Protein AF-A0A554WIL8-F1 (afdb_monomer)

Sequence (108 aa):
MQRMPDVLEGRLDKIAYPHIRQRLEQLRDQPQAMLDYVNGLFLDTRDGQRRGFDFTTASTLMTIKHDLMLQLGELERLRHEFTPWDHDFRVAGPAQPYHPPAKLPKNW

Solvent-accessible surface area (backbone atoms only — not comparable to full-atom values): 6940 Å² total; per-residue (Å²): 131,89,76,74,83,67,74,58,70,95,45,50,88,55,39,88,48,68,70,58,43,54,52,50,62,75,26,66,93,35,62,68,63,37,44,54,52,56,53,48,59,59,56,69,39,63,78,81,77,50,86,57,72,55,71,61,34,45,51,51,53,50,52,38,44,52,50,44,51,51,53,51,50,52,51,52,48,52,54,54,73,68,49,71,85,75,72,73,81,67,80,80,67,83,80,75,77,88,75,80,80,80,82,76,83,89,81,131

Foldseek 3Di:
DPDQDQLCPPLLVLAPDPVLSVVLVVCRVPLPVNLVVLVVLVVVCPPPPDDHDDPSNNVSSVSSNVVSVVSVVVVVVVVVVPPPPPPDPPVPDDDDPDDDDDDDDPDD

Organism: NCBI:txid247482

Secondary structure (DSSP, 8-state):
--PPP-TTTTTGGG-S-HHHHHHHHHTTT-HHHHHHHHHHHHHHT-SSSSPPPPHHHHHHHHHHHHHHHHHHHHHHHHHHHTS---------SS----PPPPPPPS--

Nearest PDB structures (foldseek):
  5l0g-assembly1_A-2  TM=3.930E-01  e=3.405E+00  Homo sapiens
  5l0g-assembly2_D-2  TM=3.943E-01  e=6.358E+00  Homo sapiens
  4huq-assembly1_T  TM=3.011E-01  e=9.461E+00  Levilactobacillus brevis ATCC 367

Mean predicted aligned error: 13.86 Å

pLDDT: mean 78.04, std 17.37, range [43.81, 96.25]

Radius of gyration: 27.35 Å; Cα contacts (8 Å, |Δi|>4): 42; chains: 1; bounding box: 44×27×85 Å

Structure (mmCIF, N/CA/C/O backbone):
data_AF-A0A554WIL8-F1
#
_entry.id   AF-A0A554WIL8-F1
#
loop_
_atom_site.group_PDB
_atom_site.id
_atom_site.type_symbol
_atom_site.label_atom_id
_atom_site.label_alt_id
_atom_site.label_comp_id
_atom_site.label_asym_id
_atom_site.label_entity_id
_atom_site.label_seq_id
_atom_site.pdbx_PDB_ins_code
_atom_site.Cartn_x
_atom_site.Cartn_y
_atom_site.Cartn_z
_atom_site.occupancy
_atom_site.B_iso_or_equiv
_atom_site.auth_seq_id
_atom_site.auth_comp_id
_atom_site.auth_asym_id
_atom_site.auth_atom_id
_atom_site.pdbx_PDB_model_num
ATOM 1 N N . MET A 1 1 ? -24.154 -1.620 8.853 1.00 43.81 1 MET A N 1
ATOM 2 C CA . MET A 1 1 ? -22.694 -1.828 8.954 1.00 43.81 1 MET A CA 1
ATOM 3 C C . MET A 1 1 ? -22.042 -0.910 7.934 1.00 43.81 1 MET A C 1
ATOM 5 O O . MET A 1 1 ? -22.289 -1.097 6.750 1.00 43.81 1 MET A O 1
ATOM 9 N N . GLN A 1 2 ? -21.331 0.135 8.366 1.00 52.62 2 GLN A N 1
ATOM 10 C CA . GLN A 1 2 ? -20.549 0.964 7.444 1.00 52.62 2 GLN A CA 1
ATOM 11 C C . GLN A 1 2 ? -19.425 0.084 6.887 1.00 52.62 2 GLN A C 1
ATOM 13 O O . GLN A 1 2 ? -18.597 -0.413 7.646 1.00 52.62 2 GLN A O 1
ATOM 18 N N . ARG A 1 3 ? -19.459 -0.200 5.583 1.00 61.78 3 ARG A N 1
ATOM 19 C CA . ARG A 1 3 ? -18.387 -0.930 4.903 1.00 61.78 3 ARG A CA 1
ATOM 20 C C . ARG A 1 3 ? -17.169 -0.013 4.913 1.00 61.78 3 ARG A C 1
ATOM 22 O O . ARG A 1 3 ? -17.274 1.109 4.421 1.00 61.78 3 ARG A O 1
ATOM 29 N N . MET A 1 4 ? -16.066 -0.447 5.521 1.00 67.75 4 MET A N 1
ATOM 30 C CA . MET A 1 4 ? -14.824 0.325 5.462 1.00 67.75 4 MET A CA 1
ATOM 31 C C . MET A 1 4 ? -14.434 0.527 3.990 1.00 67.75 4 MET A C 1
ATOM 33 O O . MET A 1 4 ? -14.672 -0.382 3.185 1.00 67.75 4 MET A O 1
ATOM 37 N N . PRO A 1 5 ? -13.899 1.703 3.623 1.00 77.62 5 PRO A N 1
ATOM 38 C CA . PRO A 1 5 ? -13.460 1.956 2.259 1.00 77.62 5 PRO A CA 1
ATOM 39 C C . PRO A 1 5 ? -12.395 0.930 1.864 1.00 77.62 5 PRO A C 1
ATOM 41 O O . PRO A 1 5 ? -11.476 0.645 2.630 1.00 77.62 5 PRO A O 1
ATOM 44 N N . ASP A 1 6 ? -12.538 0.349 0.676 1.00 85.94 6 ASP A N 1
ATOM 45 C CA . ASP A 1 6 ? -11.583 -0.631 0.177 1.00 85.94 6 ASP A CA 1
ATOM 46 C C . ASP A 1 6 ? -10.351 0.084 -0.384 1.00 85.94 6 ASP A C 1
ATOM 48 O O . ASP A 1 6 ? -10.358 0.630 -1.487 1.00 85.94 6 ASP A O 1
ATOM 52 N N . VAL A 1 7 ? -9.265 0.070 0.387 1.00 89.50 7 VAL A N 1
ATOM 53 C CA . VAL A 1 7 ? -7.996 0.722 0.028 1.00 89.50 7 VAL A CA 1
ATOM 54 C C . VAL A 1 7 ? -7.330 0.128 -1.219 1.00 89.50 7 VAL A C 1
ATOM 56 O O . VAL A 1 7 ? -6.400 0.741 -1.751 1.00 89.50 7 VAL A O 1
ATOM 59 N N . LEU A 1 8 ? -7.776 -1.046 -1.685 1.00 91.12 8 LEU A N 1
ATOM 60 C CA . LEU A 1 8 ? -7.240 -1.748 -2.855 1.00 91.12 8 LEU A CA 1
ATOM 61 C C . LEU A 1 8 ? -8.054 -1.508 -4.137 1.00 91.12 8 LEU A C 1
ATOM 63 O O . LEU A 1 8 ? -7.585 -1.852 -5.229 1.00 91.12 8 LEU A O 1
ATOM 67 N N . GLU A 1 9 ? -9.243 -0.909 -4.031 1.00 88.88 9 GLU A N 1
ATOM 68 C CA . GLU A 1 9 ? -10.192 -0.770 -5.137 1.00 88.88 9 GLU A CA 1
ATOM 69 C C . GLU A 1 9 ? -9.568 -0.037 -6.340 1.00 88.88 9 GLU A C 1
ATOM 71 O O . GLU A 1 9 ? -9.081 1.090 -6.240 1.00 88.88 9 GLU A O 1
ATOM 76 N N . GLY A 1 10 ? -9.533 -0.711 -7.498 1.00 89.31 10 GLY A N 1
ATOM 77 C CA . GLY A 1 10 ? -8.998 -0.167 -8.755 1.00 89.31 10 GLY A CA 1
ATOM 78 C C . GLY A 1 10 ? -7.481 0.083 -8.780 1.00 89.31 10 GLY A C 1
ATOM 79 O O . GLY A 1 10 ? -6.980 0.764 -9.682 1.00 89.31 10 GLY A O 1
ATOM 80 N N . ARG A 1 11 ? -6.730 -0.422 -7.791 1.00 92.12 11 ARG A N 1
ATOM 81 C CA . ARG A 1 11 ? -5.285 -0.161 -7.646 1.00 92.12 11 ARG A CA 1
ATOM 82 C C . ARG A 1 11 ? -4.417 -1.382 -7.898 1.00 92.12 11 ARG A 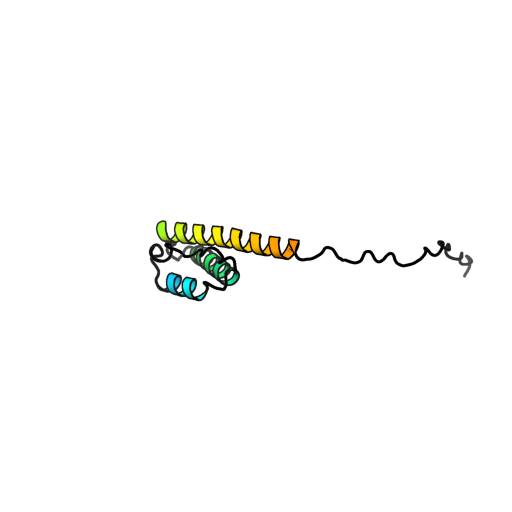C 1
ATOM 84 O O . ARG A 1 11 ? -3.289 -1.216 -8.353 1.00 92.12 11 ARG A O 1
ATOM 91 N N . LEU A 1 12 ? -4.927 -2.588 -7.643 1.00 92.75 12 LEU A N 1
ATOM 92 C CA . LEU A 1 12 ? -4.135 -3.815 -7.766 1.00 92.75 12 LEU A CA 1
ATOM 93 C C . LEU A 1 12 ? -3.532 -3.984 -9.163 1.00 92.75 12 LEU A C 1
ATOM 95 O O . LEU A 1 12 ? -2.357 -4.314 -9.264 1.00 92.75 12 LEU A O 1
ATOM 99 N N . ASP A 1 13 ? -4.267 -3.673 -10.229 1.00 92.88 13 ASP A N 1
ATOM 100 C CA . ASP A 1 13 ? -3.779 -3.814 -11.610 1.00 92.88 13 ASP A CA 1
ATOM 101 C C . ASP A 1 13 ? -2.603 -2.891 -11.960 1.00 92.88 13 ASP A C 1
ATOM 103 O O . ASP A 1 13 ? -1.875 -3.149 -12.917 1.00 92.88 13 ASP A O 1
ATOM 107 N N . LYS A 1 14 ? -2.377 -1.837 -11.167 1.00 92.38 14 LYS A N 1
ATOM 108 C CA . LYS A 1 14 ? -1.255 -0.902 -11.339 1.00 92.38 14 LYS A CA 1
ATOM 109 C C . LYS A 1 14 ? 0.049 -1.424 -10.731 1.00 92.38 14 LYS A C 1
ATOM 111 O O . LYS A 1 14 ? 1.105 -0.844 -10.965 1.00 92.38 14 LYS A O 1
ATOM 116 N N . ILE A 1 15 ? -0.014 -2.503 -9.949 1.00 93.06 15 ILE A N 1
ATOM 117 C CA . ILE A 1 15 ? 1.145 -3.141 -9.324 1.00 93.06 15 ILE A CA 1
ATOM 118 C C . ILE A 1 15 ? 1.666 -4.223 -10.269 1.00 93.06 15 ILE A C 1
ATOM 120 O O . ILE A 1 15 ? 1.029 -5.260 -10.465 1.00 93.06 15 ILE A O 1
ATOM 124 N N . ALA A 1 16 ? 2.864 -4.020 -10.818 1.00 90.50 16 ALA A N 1
ATOM 125 C CA . ALA A 1 16 ? 3.442 -4.928 -11.813 1.00 90.50 16 ALA A CA 1
ATOM 126 C C . ALA A 1 16 ? 3.718 -6.351 -11.274 1.00 90.50 16 ALA A C 1
ATOM 128 O O . ALA A 1 16 ? 3.807 -7.310 -12.038 1.00 90.50 16 ALA A O 1
ATOM 129 N N . TYR A 1 17 ? 3.838 -6.506 -9.955 1.00 91.50 17 TYR A N 1
ATOM 130 C CA . TYR A 1 17 ? 4.304 -7.720 -9.287 1.00 91.50 17 TYR A CA 1
ATOM 131 C C . TYR A 1 17 ? 3.123 -8.607 -8.843 1.00 91.50 17 TYR A C 1
ATOM 133 O O . TYR A 1 17 ? 2.416 -8.256 -7.894 1.00 91.50 17 TYR A O 1
ATOM 141 N N . PRO A 1 18 ? 2.892 -9.784 -9.467 1.00 93.38 18 PRO A N 1
ATOM 142 C CA . PRO A 1 18 ? 1.744 -10.643 -9.151 1.00 93.38 18 PRO A CA 1
ATOM 143 C C . PRO A 1 18 ? 1.699 -11.117 -7.694 1.00 93.38 18 PRO A C 1
ATOM 145 O O . PRO A 1 18 ? 0.633 -11.131 -7.087 1.00 93.38 18 PRO A O 1
ATOM 148 N N . HIS A 1 19 ? 2.855 -11.448 -7.116 1.00 93.12 19 HIS A N 1
ATOM 149 C CA . HIS A 1 19 ? 2.945 -11.910 -5.730 1.00 93.12 19 HIS A CA 1
ATOM 150 C C . HIS A 1 19 ? 2.565 -10.813 -4.723 1.00 93.12 19 HIS A C 1
ATOM 152 O O . HIS A 1 19 ? 1.929 -11.111 -3.716 1.00 93.12 19 HIS A O 1
ATOM 158 N N . ILE A 1 20 ? 2.889 -9.545 -5.017 1.00 94.44 20 ILE A N 1
ATOM 159 C CA . ILE A 1 20 ? 2.479 -8.400 -4.192 1.00 94.44 20 ILE A CA 1
ATOM 160 C C . ILE A 1 20 ? 0.961 -8.237 -4.260 1.00 94.44 20 ILE A C 1
ATOM 162 O O . ILE A 1 20 ? 0.317 -8.139 -3.221 1.00 94.44 20 ILE A O 1
ATOM 166 N N . ARG A 1 21 ? 0.374 -8.284 -5.466 1.00 95.62 21 ARG A N 1
ATOM 167 C CA . ARG A 1 21 ? -1.087 -8.208 -5.654 1.00 95.62 21 ARG A CA 1
ATOM 168 C C . ARG A 1 21 ? -1.818 -9.295 -4.868 1.00 95.62 21 ARG A C 1
ATOM 170 O O . ARG A 1 21 ? -2.715 -8.989 -4.092 1.00 95.62 21 ARG A O 1
ATOM 177 N N . GLN A 1 22 ? -1.387 -10.548 -5.021 1.00 95.62 22 GLN A N 1
ATOM 178 C CA . GLN A 1 22 ? -1.969 -11.686 -4.309 1.00 95.62 22 GLN A CA 1
ATOM 179 C C . GLN A 1 22 ? -1.858 -11.522 -2.791 1.00 95.62 22 GLN A C 1
ATOM 181 O O . GLN A 1 22 ? -2.802 -11.829 -2.066 1.00 95.62 22 GLN A O 1
ATOM 186 N N . ARG A 1 23 ? -0.713 -11.040 -2.295 1.00 96.12 23 ARG A N 1
ATOM 187 C CA . ARG A 1 23 ? -0.517 -10.853 -0.859 1.00 96.12 23 ARG A CA 1
ATOM 188 C C . ARG A 1 23 ? -1.376 -9.722 -0.298 1.00 96.12 23 ARG A C 1
ATOM 190 O O . ARG A 1 23 ? -1.921 -9.888 0.786 1.00 96.12 23 ARG A O 1
ATOM 197 N N . LEU A 1 24 ? -1.525 -8.613 -1.020 1.00 95.62 24 LEU A N 1
ATOM 198 C CA . LEU A 1 24 ? -2.420 -7.521 -0.624 1.00 95.62 24 LEU A CA 1
ATOM 199 C C . LEU A 1 24 ? -3.877 -7.992 -0.561 1.00 95.62 24 LEU A C 1
ATOM 201 O O . LEU A 1 24 ? -4.551 -7.722 0.427 1.00 95.62 24 LEU A O 1
ATOM 205 N N . GLU A 1 25 ? -4.325 -8.774 -1.545 1.00 95.00 25 GLU A N 1
ATOM 206 C CA . GLU A 1 25 ? -5.674 -9.352 -1.561 1.00 95.00 25 GLU A CA 1
ATOM 207 C C . GLU A 1 25 ? -5.921 -10.278 -0.354 1.00 95.00 25 GLU A C 1
ATOM 209 O O . GLU A 1 25 ? -6.960 -10.200 0.293 1.00 95.00 25 GLU A O 1
ATOM 214 N N . GLN A 1 26 ? -4.939 -11.109 0.022 1.00 95.75 26 GLN A N 1
ATOM 215 C CA . GLN A 1 26 ? -5.023 -11.962 1.220 1.00 95.75 26 GLN A CA 1
ATOM 216 C C . GLN A 1 26 ? -5.123 -11.171 2.532 1.00 95.75 26 GLN A C 1
ATOM 218 O O . GLN 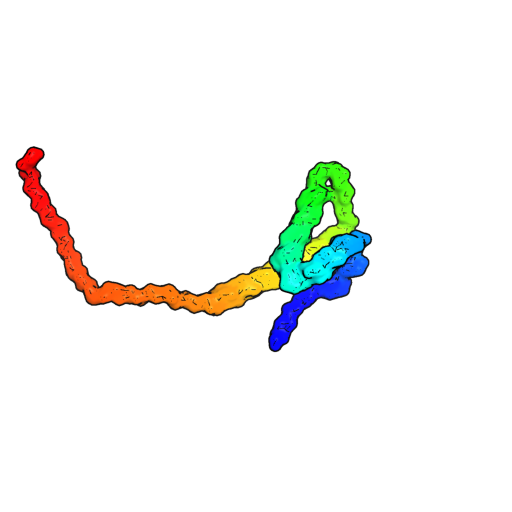A 1 26 ? -5.627 -11.689 3.527 1.00 95.75 26 GLN A O 1
ATOM 223 N N . LEU A 1 27 ? -4.596 -9.946 2.557 1.00 95.62 27 LEU A N 1
ATOM 224 C CA . LEU A 1 27 ? -4.562 -9.082 3.736 1.00 95.62 27 LEU A CA 1
ATOM 225 C C . LEU A 1 27 ? -5.720 -8.075 3.763 1.00 95.62 27 LEU A C 1
ATOM 227 O O . LEU A 1 27 ? -5.734 -7.217 4.642 1.00 95.62 27 LEU A O 1
ATOM 231 N N . ARG A 1 28 ? -6.687 -8.171 2.837 1.00 92.12 28 ARG A N 1
ATOM 232 C CA . ARG A 1 28 ? -7.797 -7.214 2.676 1.00 92.12 28 ARG A CA 1
ATOM 233 C C . ARG A 1 28 ? -8.554 -6.931 3.974 1.00 92.12 28 ARG A C 1
ATOM 235 O O . ARG A 1 28 ? -8.846 -5.777 4.267 1.00 92.12 28 ARG A O 1
ATOM 242 N N . ASP A 1 29 ? -8.784 -7.962 4.781 1.00 90.44 29 ASP A N 1
ATOM 243 C CA . ASP A 1 29 ? -9.513 -7.858 6.053 1.00 90.44 29 ASP A CA 1
ATOM 244 C C . ASP A 1 29 ? -8.607 -7.555 7.265 1.00 90.44 29 ASP A C 1
ATOM 246 O O . ASP A 1 29 ? -9.062 -7.532 8.407 1.00 90.44 29 ASP A O 1
ATOM 250 N N . GLN A 1 30 ? -7.306 -7.342 7.043 1.00 93.25 30 GLN A N 1
ATOM 251 C CA . GLN A 1 30 ? -6.292 -7.149 8.083 1.00 93.25 30 GLN A CA 1
ATOM 252 C C . GLN A 1 30 ? -5.482 -5.868 7.812 1.00 93.25 30 GLN A C 1
ATOM 254 O O . GLN A 1 30 ? -4.306 -5.947 7.443 1.00 93.25 30 GLN A O 1
ATOM 259 N N . PRO A 1 31 ? -6.072 -4.672 8.008 1.00 91.88 31 PRO A N 1
ATOM 260 C CA . PRO A 1 31 ? -5.462 -3.403 7.601 1.00 91.88 31 PRO A CA 1
ATOM 261 C C . PRO A 1 31 ? -4.098 -3.148 8.258 1.00 91.88 31 PRO A C 1
ATOM 263 O O . PRO A 1 31 ? -3.182 -2.668 7.594 1.00 91.88 31 PRO A O 1
ATOM 266 N N . GLN A 1 32 ? -3.920 -3.542 9.524 1.00 93.25 32 GLN A N 1
ATOM 267 C CA . GLN A 1 32 ? -2.628 -3.433 10.208 1.00 93.25 32 GLN A CA 1
ATOM 268 C C . GLN A 1 32 ? -1.555 -4.308 9.542 1.00 93.25 32 GLN A C 1
ATOM 270 O O . GLN A 1 32 ? -0.486 -3.821 9.187 1.00 93.25 32 GLN A O 1
ATOM 275 N N . ALA A 1 33 ? -1.861 -5.586 9.298 1.00 95.44 33 ALA A N 1
ATOM 276 C CA . ALA A 1 33 ? -0.926 -6.508 8.656 1.00 95.44 33 ALA A CA 1
ATOM 2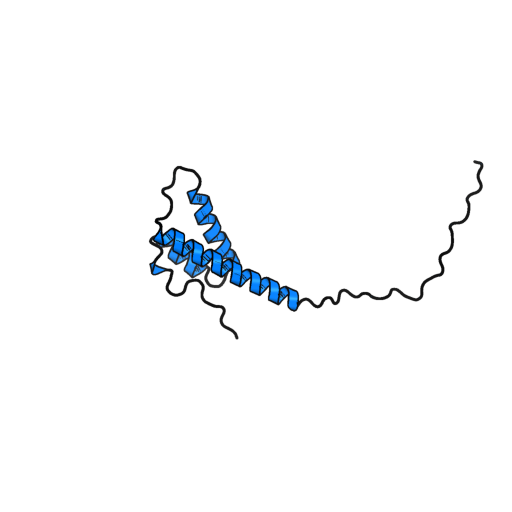77 C C . ALA A 1 33 ? -0.617 -6.098 7.204 1.00 95.44 33 ALA A C 1
ATOM 279 O O . ALA A 1 33 ? 0.503 -6.287 6.727 1.00 95.44 33 ALA A O 1
ATOM 280 N N . MET A 1 34 ? -1.593 -5.511 6.502 1.00 96.25 34 MET A N 1
ATOM 281 C CA . MET A 1 34 ? -1.387 -4.926 5.178 1.00 96.25 34 MET A CA 1
ATOM 282 C C . MET A 1 34 ? -0.417 -3.742 5.233 1.00 96.25 34 MET A C 1
ATOM 284 O O . MET A 1 34 ? 0.504 -3.678 4.417 1.00 96.25 34 MET A O 1
ATOM 288 N N . LEU A 1 35 ? -0.583 -2.835 6.200 1.00 95.38 35 LEU A N 1
ATOM 289 C CA . LEU A 1 35 ? 0.314 -1.695 6.387 1.00 95.38 35 LEU A CA 1
ATOM 290 C C . LEU A 1 35 ? 1.747 -2.157 6.684 1.00 95.38 35 LEU A C 1
ATOM 292 O O . LEU A 1 35 ? 2.693 -1.655 6.073 1.00 95.38 35 LEU A O 1
ATOM 296 N N . ASP A 1 36 ? 1.908 -3.143 7.565 1.00 95.25 36 ASP A N 1
ATOM 297 C CA . ASP A 1 36 ? 3.212 -3.714 7.908 1.00 95.25 36 ASP A CA 1
ATOM 298 C C . ASP A 1 36 ? 3.883 -4.356 6.687 1.00 95.25 36 ASP A C 1
ATOM 300 O O . ASP A 1 36 ? 5.067 -4.125 6.428 1.00 95.25 36 ASP A O 1
ATOM 304 N N . TYR A 1 37 ? 3.115 -5.094 5.879 1.00 95.50 37 TYR A N 1
ATOM 305 C CA . TYR A 1 37 ? 3.604 -5.675 4.631 1.00 95.50 37 TYR A CA 1
ATOM 306 C C . TYR A 1 37 ? 4.077 -4.600 3.643 1.00 95.50 37 TYR A C 1
ATOM 308 O O . TYR A 1 37 ? 5.196 -4.685 3.135 1.00 95.50 37 TYR A O 1
ATOM 316 N N . VAL A 1 38 ? 3.270 -3.559 3.407 1.00 94.25 38 VAL A N 1
ATOM 317 C CA . VAL A 1 38 ? 3.630 -2.449 2.510 1.00 94.25 38 VAL A CA 1
ATOM 318 C C . VAL A 1 38 ? 4.873 -1.708 3.011 1.00 94.25 38 VAL A C 1
ATOM 320 O O . VAL A 1 38 ? 5.758 -1.388 2.219 1.00 94.25 38 VAL A O 1
ATOM 323 N N . ASN A 1 39 ? 4.997 -1.479 4.320 1.00 92.94 39 ASN A N 1
ATOM 324 C CA . ASN A 1 39 ? 6.206 -0.897 4.905 1.00 92.94 39 ASN A CA 1
ATOM 325 C C . ASN A 1 39 ? 7.438 -1.783 4.675 1.00 92.94 39 ASN A C 1
ATOM 327 O O . ASN A 1 39 ? 8.491 -1.268 4.295 1.00 92.94 39 ASN A O 1
ATOM 331 N N . GLY A 1 40 ? 7.298 -3.101 4.839 1.00 91.31 40 GLY A N 1
ATOM 332 C CA . GLY A 1 40 ? 8.357 -4.070 4.558 1.00 91.31 40 GLY A CA 1
ATOM 333 C C . GLY A 1 40 ? 8.853 -4.004 3.112 1.00 91.31 40 GLY A C 1
ATOM 334 O O . GLY A 1 40 ? 10.062 -4.006 2.883 1.00 91.31 40 GLY A O 1
ATOM 335 N N . LEU A 1 41 ? 7.944 -3.842 2.143 1.00 90.62 41 LEU A N 1
ATOM 336 C CA . LEU A 1 41 ? 8.301 -3.696 0.726 1.00 90.62 41 LEU A CA 1
ATOM 337 C C . LEU A 1 41 ? 9.207 -2.482 0.470 1.00 90.62 41 LEU A C 1
ATOM 339 O O . LEU A 1 41 ? 10.140 -2.572 -0.322 1.00 90.62 41 LEU A O 1
ATOM 343 N N . PHE A 1 42 ? 8.976 -1.355 1.148 1.00 86.75 42 PHE A N 1
ATOM 344 C CA . PHE A 1 42 ? 9.833 -0.173 1.003 1.00 86.75 42 PHE A CA 1
ATOM 345 C C . PHE A 1 42 ? 11.194 -0.331 1.690 1.00 86.75 42 PHE A C 1
ATOM 347 O O . PHE A 1 42 ? 12.189 0.209 1.204 1.00 86.75 42 PHE A O 1
ATOM 354 N N . LEU A 1 43 ? 11.264 -1.075 2.796 1.00 81.88 43 LEU A N 1
ATOM 355 C CA . LEU A 1 43 ? 12.521 -1.336 3.504 1.00 81.88 43 LEU A CA 1
ATOM 356 C C . LEU A 1 43 ? 13.435 -2.283 2.713 1.00 81.88 43 LEU A C 1
ATOM 358 O O . LEU A 1 43 ? 14.625 -2.011 2.594 1.00 81.88 43 LEU A O 1
ATOM 362 N N . ASP A 1 44 ? 12.876 -3.320 2.089 1.00 72.56 44 ASP A N 1
ATOM 363 C CA . ASP A 1 44 ? 13.619 -4.308 1.284 1.00 72.56 44 ASP A CA 1
ATOM 364 C C . ASP A 1 44 ? 14.229 -3.696 -0.003 1.00 72.56 44 ASP A C 1
ATOM 366 O O . ASP A 1 44 ? 15.181 -4.210 -0.588 1.00 72.56 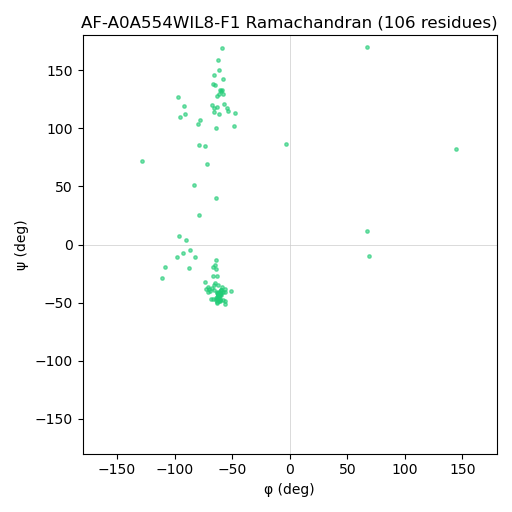44 ASP A O 1
ATOM 370 N N . THR A 1 45 ? 13.726 -2.537 -0.442 1.00 64.56 45 THR A N 1
ATOM 371 C CA . THR A 1 45 ? 14.281 -1.796 -1.593 1.00 64.56 45 THR A CA 1
ATOM 372 C C . THR A 1 45 ? 15.436 -0.847 -1.242 1.00 64.56 45 THR A C 1
ATOM 374 O O . THR A 1 45 ? 16.022 -0.256 -2.149 1.00 64.56 45 THR A O 1
ATOM 377 N N . ARG A 1 46 ? 15.788 -0.681 0.044 1.00 58.28 46 ARG A N 1
ATOM 378 C CA . ARG A 1 46 ? 16.789 0.309 0.497 1.00 58.28 46 ARG A CA 1
ATOM 379 C C . ARG A 1 46 ? 18.245 -0.172 0.502 1.00 58.28 46 ARG A C 1
ATOM 381 O O . ARG A 1 46 ? 19.126 0.678 0.429 1.00 58.28 46 ARG A O 1
ATOM 388 N N . ASP A 1 47 ? 18.520 -1.477 0.506 1.00 54.53 47 ASP A N 1
ATOM 389 C CA . ASP A 1 47 ? 19.883 -2.033 0.667 1.00 54.53 47 ASP A CA 1
ATOM 390 C C . ASP A 1 47 ? 20.772 -1.998 -0.602 1.00 54.53 47 ASP A C 1
ATOM 392 O O . ASP A 1 47 ? 21.701 -2.787 -0.767 1.00 54.53 47 ASP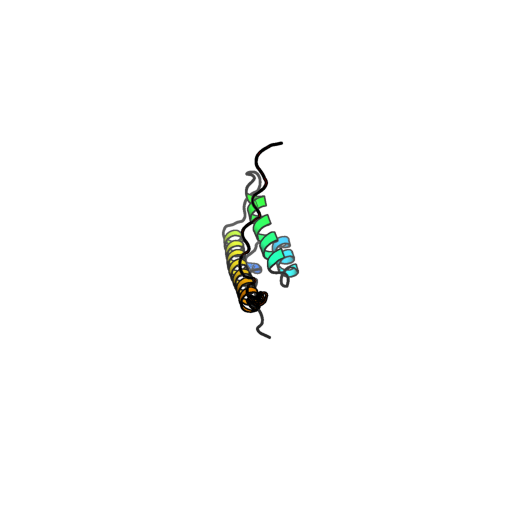 A O 1
ATOM 396 N N . GLY A 1 48 ? 20.520 -1.073 -1.534 1.00 53.91 48 GLY A N 1
ATOM 397 C CA . GLY A 1 48 ? 21.454 -0.709 -2.616 1.00 53.91 48 GLY A CA 1
ATOM 398 C C . GLY A 1 48 ? 21.717 -1.754 -3.716 1.00 53.91 48 GLY A C 1
ATOM 399 O O . GLY A 1 48 ? 22.311 -1.411 -4.733 1.00 53.91 48 GLY A O 1
ATOM 400 N N . GLN A 1 49 ? 21.266 -3.003 -3.557 1.00 53.03 49 GLN A N 1
ATOM 401 C CA . GLN A 1 49 ? 21.475 -4.111 -4.509 1.00 53.03 49 GLN A CA 1
ATOM 402 C C . GLN A 1 49 ? 20.202 -4.514 -5.276 1.00 53.03 49 GLN A C 1
ATOM 404 O O . GLN A 1 49 ? 20.277 -5.150 -6.328 1.00 53.03 49 GLN A O 1
ATOM 409 N N . ARG A 1 50 ? 19.014 -4.150 -4.777 1.00 61.31 50 ARG A N 1
ATOM 410 C CA . ARG A 1 50 ? 17.728 -4.483 -5.406 1.00 61.31 50 ARG A CA 1
ATOM 411 C C . ARG A 1 50 ? 17.238 -3.310 -6.246 1.00 61.31 50 ARG A C 1
ATOM 413 O O . ARG A 1 50 ? 17.135 -2.192 -5.750 1.00 61.31 50 ARG A O 1
ATOM 420 N N . ARG A 1 51 ? 16.915 -3.560 -7.522 1.00 69.94 51 ARG A N 1
ATOM 421 C CA . ARG A 1 51 ? 16.166 -2.596 -8.345 1.00 69.94 51 ARG A CA 1
ATOM 422 C C . ARG A 1 51 ? 14.886 -2.242 -7.588 1.00 69.94 51 ARG A C 1
ATOM 424 O O . ARG A 1 51 ? 14.077 -3.127 -7.324 1.00 69.94 51 ARG A O 1
ATOM 431 N N . GLY A 1 52 ? 14.743 -0.972 -7.217 1.00 77.88 52 GLY A N 1
ATOM 432 C CA . GLY A 1 52 ? 13.519 -0.466 -6.608 1.00 77.88 52 GLY A CA 1
ATOM 433 C C . GLY A 1 52 ? 12.311 -0.659 -7.527 1.00 77.88 52 GLY A C 1
ATOM 434 O O . GLY A 1 52 ? 12.447 -0.992 -8.708 1.00 77.88 52 GLY A O 1
ATOM 435 N N . PHE A 1 53 ? 11.118 -0.443 -6.981 1.00 87.56 53 PHE A N 1
ATOM 436 C CA . PHE A 1 53 ? 9.897 -0.475 -7.776 1.00 87.56 53 PHE A CA 1
ATOM 437 C C . PHE A 1 53 ? 9.914 0.595 -8.870 1.00 87.56 53 PHE A C 1
ATOM 439 O O . PHE A 1 53 ? 10.496 1.669 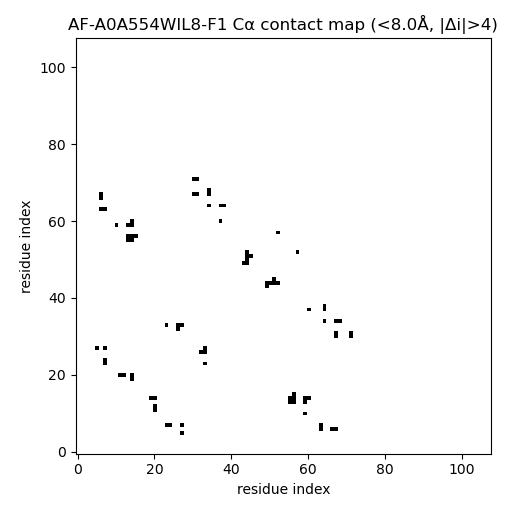-8.708 1.00 87.56 53 PHE A O 1
ATOM 446 N N . ASP A 1 54 ? 9.237 0.312 -9.982 1.00 89.38 54 ASP A N 1
ATOM 447 C CA . ASP A 1 54 ? 8.926 1.342 -10.962 1.00 89.38 54 ASP A CA 1
ATOM 448 C C . ASP A 1 54 ? 8.034 2.421 -10.325 1.00 89.38 54 ASP A C 1
ATOM 450 O O . ASP A 1 54 ? 7.351 2.185 -9.323 1.00 89.38 54 ASP A O 1
ATOM 454 N N . PHE A 1 55 ? 8.028 3.614 -10.917 1.00 88.69 55 PHE A N 1
ATOM 455 C CA . PHE A 1 55 ? 7.291 4.756 -10.380 1.00 88.69 55 PHE A CA 1
ATOM 456 C C . PHE A 1 55 ? 5.793 4.469 -10.178 1.00 88.69 55 PHE A C 1
ATOM 458 O O . PHE A 1 55 ? 5.214 4.898 -9.178 1.00 88.69 55 PHE A O 1
ATOM 465 N N . THR A 1 56 ? 5.162 3.723 -11.089 1.00 92.81 56 THR A N 1
ATOM 466 C CA . THR A 1 56 ? 3.725 3.410 -11.023 1.00 92.81 56 THR A CA 1
ATOM 467 C C . THR A 1 56 ? 3.424 2.487 -9.849 1.00 92.81 56 THR A C 1
ATOM 469 O O . THR A 1 56 ? 2.525 2.769 -9.056 1.00 92.81 56 THR A O 1
ATOM 472 N N . THR A 1 57 ? 4.214 1.427 -9.676 1.00 92.94 57 THR A N 1
ATOM 473 C CA . THR A 1 57 ? 4.089 0.542 -8.514 1.00 92.94 57 THR A CA 1
ATOM 474 C C . THR A 1 57 ? 4.381 1.297 -7.214 1.00 92.94 57 THR A C 1
ATOM 476 O O . THR A 1 57 ? 3.601 1.206 -6.267 1.00 92.94 57 THR A O 1
ATOM 479 N N . ALA A 1 58 ? 5.467 2.074 -7.161 1.00 91.88 58 ALA A N 1
ATOM 480 C CA . ALA A 1 58 ? 5.869 2.804 -5.960 1.00 91.88 58 ALA A CA 1
ATOM 481 C C . ALA A 1 58 ? 4.803 3.817 -5.519 1.00 91.88 58 ALA A C 1
ATOM 483 O O . ALA A 1 58 ? 4.407 3.823 -4.356 1.00 91.88 58 ALA A O 1
ATOM 484 N N . SER A 1 59 ? 4.304 4.635 -6.451 1.00 94.12 59 SER A N 1
ATOM 485 C CA . SER A 1 59 ? 3.235 5.606 -6.186 1.00 94.12 59 SER A CA 1
ATOM 486 C C . SER A 1 59 ? 1.950 4.922 -5.722 1.00 94.12 59 SER A C 1
ATOM 488 O O . SER A 1 59 ? 1.375 5.340 -4.721 1.00 94.12 59 SER A O 1
ATOM 490 N N . THR A 1 60 ? 1.556 3.822 -6.370 1.00 95.12 60 THR A N 1
ATOM 491 C CA . THR A 1 60 ? 0.375 3.038 -5.978 1.00 95.12 60 THR A CA 1
ATOM 492 C C . THR A 1 60 ? 0.505 2.495 -4.554 1.00 95.12 60 THR A C 1
ATOM 494 O O . THR A 1 60 ? -0.408 2.664 -3.745 1.00 95.12 60 THR A O 1
ATOM 497 N N . LEU A 1 61 ? 1.648 1.890 -4.214 1.00 94.31 61 LEU A N 1
ATOM 498 C CA . LEU A 1 61 ? 1.920 1.392 -2.863 1.00 94.31 61 LEU A CA 1
ATOM 499 C C . LEU A 1 61 ? 1.922 2.523 -1.825 1.00 94.31 61 LEU A C 1
ATOM 501 O O . LEU A 1 61 ? 1.471 2.322 -0.699 1.00 94.31 61 LEU A O 1
ATOM 505 N N . MET A 1 62 ? 2.381 3.719 -2.198 1.00 94.50 62 MET A N 1
ATOM 506 C CA . MET A 1 62 ? 2.402 4.872 -1.299 1.00 94.50 62 MET A CA 1
ATOM 507 C C . MET A 1 62 ? 1.007 5.445 -1.040 1.00 94.50 62 MET A C 1
ATOM 509 O O . MET A 1 62 ? 0.700 5.795 0.098 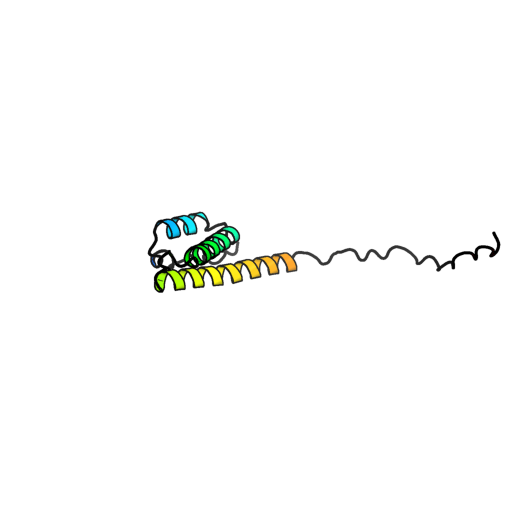1.00 94.50 62 MET A O 1
ATOM 513 N N . THR A 1 63 ? 0.137 5.475 -2.053 1.00 94.94 63 THR A N 1
ATOM 514 C CA . THR A 1 63 ? -1.283 5.816 -1.875 1.00 94.94 63 THR A CA 1
ATOM 515 C C . THR A 1 63 ? -1.987 4.799 -0.977 1.00 94.94 63 THR A C 1
ATOM 517 O O . THR A 1 63 ? -2.674 5.196 -0.042 1.00 94.94 63 THR A O 1
ATOM 520 N N . ILE A 1 64 ? -1.762 3.496 -1.195 1.00 94.69 64 ILE A N 1
ATOM 521 C CA . ILE A 1 64 ? -2.313 2.437 -0.330 1.00 94.69 64 ILE A CA 1
ATOM 522 C C . ILE A 1 64 ? -1.848 2.631 1.117 1.00 94.69 64 ILE A C 1
ATOM 524 O O . ILE A 1 64 ? -2.666 2.616 2.033 1.00 94.69 64 ILE A O 1
ATOM 528 N N . LYS A 1 65 ? -0.547 2.867 1.332 1.00 94.56 65 LYS A N 1
ATOM 529 C CA . LYS A 1 65 ? 0.015 3.139 2.660 1.00 94.56 65 LYS A CA 1
ATOM 530 C C . LYS A 1 65 ? -0.660 4.333 3.335 1.00 94.56 65 LYS A C 1
ATOM 532 O O . LYS A 1 65 ? -1.015 4.242 4.506 1.00 94.56 65 LYS A O 1
ATOM 537 N N . HIS A 1 66 ? -0.799 5.445 2.619 1.00 93.69 66 HIS A N 1
ATOM 538 C CA . HIS A 1 66 ? -1.405 6.662 3.151 1.00 93.69 66 HIS A CA 1
ATOM 539 C C . HIS A 1 66 ? -2.854 6.422 3.593 1.00 93.69 66 HIS A C 1
ATOM 541 O O . HIS A 1 66 ? -3.220 6.764 4.715 1.00 93.69 66 HIS A O 1
ATOM 547 N N . ASP A 1 67 ? -3.652 5.762 2.755 1.00 93.56 67 ASP A N 1
ATOM 548 C CA . ASP A 1 67 ? -5.055 5.485 3.067 1.00 93.56 67 ASP A CA 1
ATOM 549 C C . ASP A 1 67 ? -5.200 4.498 4.231 1.00 93.56 67 ASP A C 1
ATOM 551 O O . ASP A 1 67 ? -6.055 4.690 5.093 1.00 93.56 67 ASP A O 1
ATOM 555 N N . LEU A 1 68 ? -4.318 3.496 4.321 1.00 93.19 68 LEU A N 1
ATOM 556 C CA . LEU A 1 68 ? -4.244 2.601 5.479 1.00 93.19 68 LEU A CA 1
ATOM 557 C C . LEU A 1 68 ? -3.929 3.361 6.772 1.00 93.19 68 LEU A C 1
ATOM 559 O O . LEU A 1 68 ? -4.551 3.094 7.797 1.00 93.19 68 LEU A O 1
ATOM 563 N N . MET A 1 69 ? -2.991 4.313 6.740 1.00 92.56 69 MET A N 1
ATOM 564 C CA . MET A 1 69 ? -2.661 5.135 7.910 1.00 92.56 69 MET A CA 1
ATOM 565 C C . MET A 1 69 ? -3.848 5.995 8.355 1.00 92.56 69 MET A C 1
ATOM 567 O O . MET A 1 69 ? -4.112 6.080 9.552 1.00 92.56 69 MET A O 1
ATOM 571 N N . LEU A 1 70 ? -4.589 6.589 7.413 1.00 91.38 70 LEU A N 1
ATOM 572 C CA . LEU A 1 70 ? -5.811 7.334 7.727 1.00 91.38 70 LEU A CA 1
ATOM 573 C C . LEU A 1 70 ? -6.886 6.420 8.325 1.00 91.38 70 LEU A C 1
ATOM 575 O O . LEU A 1 70 ? -7.458 6.737 9.363 1.00 91.38 70 LEU A O 1
ATOM 579 N N . GLN A 1 71 ? -7.128 5.263 7.708 1.00 89.81 71 GLN A N 1
ATOM 580 C CA . GLN A 1 71 ? -8.129 4.301 8.162 1.00 89.81 71 GLN A CA 1
ATOM 581 C C . GLN A 1 71 ? -7.830 3.769 9.570 1.00 89.81 71 GLN A C 1
ATOM 583 O O . GLN A 1 71 ? -8.737 3.661 10.394 1.00 89.81 71 GLN A O 1
ATOM 588 N N . LEU A 1 72 ? -6.570 3.433 9.853 1.00 89.06 72 LEU A N 1
ATOM 589 C CA . LEU A 1 72 ? -6.147 2.964 11.173 1.00 89.06 72 LEU A CA 1
ATOM 590 C C . LEU A 1 72 ? -6.191 4.091 12.213 1.00 89.06 72 LEU A C 1
ATOM 592 O O . LEU A 1 72 ? -6.647 3.849 13.326 1.00 89.06 72 LEU A O 1
ATOM 596 N N . GLY A 1 73 ? -5.814 5.320 11.844 1.00 86.75 73 GLY A N 1
ATOM 597 C CA . GLY A 1 73 ? -5.936 6.488 12.721 1.00 86.75 73 GLY A CA 1
ATOM 598 C C . GLY A 1 73 ? -7.388 6.796 13.108 1.00 86.75 73 GLY A C 1
ATOM 599 O O . GLY A 1 73 ? -7.675 7.042 14.278 1.00 86.75 73 GLY A O 1
ATOM 600 N N . GLU A 1 74 ? -8.327 6.702 12.162 1.00 84.00 74 GLU A N 1
ATOM 601 C CA . GLU A 1 74 ? -9.762 6.846 12.447 1.00 84.00 74 GLU A CA 1
ATOM 602 C C . GLU A 1 74 ? -10.289 5.709 13.340 1.00 84.00 74 GLU A C 1
ATOM 604 O O . GLU A 1 74 ? -11.056 5.960 14.270 1.00 84.00 74 GLU A O 1
ATOM 609 N N . LEU A 1 75 ? -9.844 4.463 13.130 1.00 81.50 75 LEU A N 1
ATOM 610 C CA . LEU A 1 75 ? -10.191 3.341 14.012 1.00 81.50 75 LEU A CA 1
ATOM 611 C C . LEU A 1 75 ? -9.671 3.541 15.441 1.00 81.50 75 LEU A C 1
ATOM 613 O O . LEU A 1 75 ? -10.394 3.276 16.404 1.00 81.50 75 LEU A O 1
ATOM 617 N N . GLU A 1 76 ? -8.430 4.002 15.593 1.00 82.38 76 GLU A N 1
ATOM 618 C CA . GLU A 1 76 ? -7.850 4.312 16.900 1.00 82.38 76 GLU A CA 1
ATOM 619 C C . GLU A 1 76 ? -8.597 5.447 17.594 1.00 82.38 76 GLU A C 1
ATOM 621 O O . GLU A 1 76 ? -8.858 5.353 18.797 1.00 82.38 76 GLU A O 1
ATOM 626 N N . ARG A 1 77 ? -8.984 6.484 16.845 1.00 77.12 77 ARG A N 1
ATOM 627 C CA . ARG A 1 77 ? -9.782 7.598 17.353 1.00 77.12 77 ARG A CA 1
ATOM 628 C C . ARG A 1 77 ? -11.159 7.138 17.820 1.00 77.12 77 ARG A C 1
ATOM 630 O O . ARG A 1 77 ? -11.534 7.442 18.947 1.00 77.12 77 ARG A O 1
ATOM 637 N N . LEU A 1 78 ? -11.883 6.365 17.009 1.00 75.38 78 LEU A N 1
ATOM 638 C CA . LEU A 1 78 ? -13.181 5.804 17.396 1.00 75.38 78 LEU A CA 1
ATOM 639 C C . LEU A 1 78 ? -13.047 4.920 18.640 1.00 75.38 78 LEU A C 1
ATOM 641 O O . LEU A 1 78 ? -13.828 5.044 19.576 1.00 75.38 78 LEU A O 1
ATOM 645 N N . ARG A 1 79 ? -12.018 4.069 18.708 1.00 72.44 79 ARG A N 1
ATOM 646 C CA . ARG A 1 79 ? -11.746 3.261 19.904 1.00 72.44 79 ARG A CA 1
ATOM 647 C C . ARG A 1 79 ? -11.493 4.129 21.144 1.00 72.44 79 ARG A C 1
ATOM 649 O O . ARG A 1 79 ? -11.963 3.761 22.217 1.00 72.44 79 ARG A O 1
ATOM 656 N N . HIS A 1 80 ? -10.782 5.249 21.008 1.00 62.06 80 HIS A N 1
ATOM 657 C CA . HIS A 1 80 ? -10.538 6.191 22.107 1.00 62.06 80 HIS A CA 1
ATOM 658 C C . HIS A 1 80 ? -11.789 6.983 22.510 1.00 62.06 80 HIS A C 1
ATOM 660 O O . HIS A 1 80 ? -11.991 7.223 23.698 1.00 62.06 80 HIS A O 1
ATOM 666 N N . GLU A 1 81 ? -12.649 7.361 21.562 1.00 60.09 81 GLU A N 1
ATOM 667 C CA . GLU A 1 81 ? -13.937 8.010 21.852 1.00 60.09 81 GLU A CA 1
ATOM 668 C C . GLU A 1 81 ? -14.904 7.056 22.585 1.00 60.09 81 GLU A C 1
ATOM 670 O O . GLU A 1 81 ? -15.733 7.504 23.374 1.00 60.09 81 GLU A O 1
ATOM 675 N N . PHE A 1 82 ? -14.761 5.739 22.386 1.00 55.50 82 PHE A N 1
ATOM 676 C CA . PHE A 1 82 ? -15.553 4.704 23.061 1.00 55.50 82 PHE A CA 1
ATOM 677 C C . PHE A 1 82 ? -14.944 4.149 24.353 1.00 55.50 82 PHE A C 1
ATOM 679 O O . PHE A 1 82 ? -15.626 3.392 25.042 1.00 55.50 82 PHE A O 1
ATOM 686 N N . THR A 1 83 ? -13.709 4.500 24.719 1.00 50.47 83 THR A N 1
ATOM 687 C CA . THR A 1 83 ? -13.248 4.326 26.102 1.00 50.47 83 THR A CA 1
ATOM 688 C C . THR A 1 83 ? -13.836 5.460 26.930 1.00 50.47 83 THR A C 1
ATOM 690 O O . THR A 1 83 ? -13.377 6.597 26.787 1.00 50.47 83 THR A O 1
ATOM 693 N N . PRO A 1 84 ? -14.836 5.205 27.796 1.00 52.19 84 PRO A N 1
ATOM 694 C CA . PRO A 1 84 ? -15.245 6.216 28.743 1.00 52.19 84 PRO A CA 1
ATOM 695 C C . PRO A 1 84 ? -14.014 6.516 29.587 1.00 52.19 84 PRO A C 1
ATOM 697 O O . PRO A 1 84 ? -13.361 5.609 30.107 1.00 52.19 84 PRO A O 1
ATOM 700 N N . TRP A 1 85 ? -13.722 7.793 29.768 1.00 51.00 85 TRP A N 1
ATOM 701 C CA . TRP A 1 85 ? -12.899 8.280 30.866 1.00 51.00 85 TRP A CA 1
ATOM 702 C C . TRP A 1 85 ? -13.577 8.023 32.233 1.00 51.00 85 TRP A C 1
ATOM 704 O O . TRP A 1 85 ? -13.488 8.843 33.136 1.00 51.00 85 TRP A O 1
ATOM 714 N N . ASP A 1 86 ? -14.222 6.869 32.424 1.00 48.69 86 ASP A N 1
ATOM 715 C CA . ASP A 1 86 ? -14.650 6.347 33.721 1.00 48.69 86 ASP A CA 1
ATOM 716 C C . ASP A 1 86 ? -13.470 5.627 34.384 1.00 48.69 86 ASP A C 1
ATOM 718 O O . ASP A 1 86 ? -13.563 4.499 34.864 1.00 48.69 86 ASP A O 1
ATOM 722 N N . HIS A 1 87 ? -12.322 6.301 34.454 1.00 50.91 87 HIS A N 1
ATOM 723 C CA . HIS A 1 87 ? -11.480 6.102 35.621 1.00 50.91 87 HIS A CA 1
ATOM 724 C C . HIS A 1 87 ? -12.102 6.929 36.736 1.00 50.91 87 HIS A C 1
ATOM 726 O O . HIS A 1 87 ? -11.757 8.089 36.937 1.00 50.91 87 HIS A O 1
ATOM 732 N N . ASP A 1 88 ? -13.074 6.298 37.398 1.00 47.31 88 ASP A N 1
ATOM 733 C CA . ASP A 1 88 ? -13.387 6.424 38.817 1.00 47.31 88 ASP A CA 1
ATOM 734 C C . ASP A 1 88 ? -12.395 7.356 39.556 1.00 47.31 88 ASP A C 1
ATOM 736 O O . ASP A 1 88 ? -11.453 6.906 40.211 1.00 47.31 88 ASP A O 1
ATOM 740 N N . PHE A 1 89 ? -12.649 8.670 39.556 1.00 50.47 89 PHE A N 1
ATOM 741 C CA . PHE A 1 89 ? -12.328 9.484 40.725 1.00 50.47 89 PHE A CA 1
ATOM 742 C C . PHE A 1 89 ? -13.346 9.096 41.796 1.00 50.47 89 PHE A C 1
ATOM 744 O O . PHE A 1 89 ? -14.244 9.859 42.155 1.00 50.47 89 PHE A O 1
ATOM 751 N N . ARG A 1 90 ? -13.226 7.867 42.313 1.00 45.84 90 ARG A N 1
ATOM 752 C CA . ARG A 1 90 ? -13.830 7.527 43.593 1.00 45.84 90 ARG A CA 1
ATOM 753 C C . ARG A 1 90 ? -13.120 8.385 44.616 1.00 45.84 90 ARG A C 1
ATOM 755 O O . ARG A 1 90 ? -12.000 8.093 45.025 1.00 45.84 90 ARG A O 1
ATOM 762 N N . VAL A 1 91 ? -13.784 9.472 44.987 1.00 49.09 91 VAL A N 1
ATOM 763 C CA . VAL A 1 91 ? -13.511 10.245 46.192 1.00 49.09 91 VAL A CA 1
ATOM 764 C C . VAL A 1 91 ? -13.412 9.241 47.337 1.00 49.09 91 VAL A C 1
ATOM 766 O O . VAL A 1 91 ? -14.413 8.682 47.788 1.00 49.09 91 VAL A O 1
ATOM 769 N N . ALA A 1 92 ? -12.184 8.935 47.748 1.00 51.34 92 ALA A N 1
ATOM 770 C CA . ALA A 1 92 ? -11.911 8.017 48.834 1.00 51.34 92 ALA A CA 1
ATOM 771 C C . ALA A 1 92 ? -12.256 8.708 50.159 1.00 51.34 92 ALA A C 1
ATOM 773 O O . ALA A 1 92 ? -11.389 9.273 50.810 1.00 51.34 92 ALA A O 1
ATOM 774 N N . GLY A 1 93 ? -13.536 8.647 50.534 1.00 60.19 93 GLY A N 1
ATOM 775 C CA . GLY A 1 93 ? -14.020 8.848 51.900 1.00 60.19 93 GLY A CA 1
ATOM 776 C C . GLY A 1 93 ? -13.873 10.261 52.487 1.00 60.19 93 GLY A C 1
ATOM 777 O O . GLY A 1 93 ? -13.244 11.144 51.906 1.00 60.19 93 GLY A O 1
ATOM 778 N N . PRO A 1 94 ? -14.491 10.512 53.656 1.00 49.50 94 PRO A N 1
ATOM 779 C CA . PRO A 1 94 ? -14.317 11.768 54.367 1.00 49.50 94 PRO A CA 1
ATOM 780 C C . PRO A 1 94 ? -12.849 11.901 54.780 1.00 49.50 94 PRO A C 1
ATOM 782 O O . PRO A 1 94 ? -12.284 10.991 55.387 1.00 49.50 94 PRO A O 1
ATOM 785 N N . ALA A 1 95 ? -12.242 13.034 54.429 1.00 53.47 95 ALA A N 1
ATOM 786 C CA . ALA A 1 95 ? -10.872 13.377 54.777 1.00 53.47 95 ALA A CA 1
ATOM 787 C C . ALA A 1 95 ? -10.614 13.122 56.271 1.00 53.47 95 ALA A C 1
ATOM 789 O O . ALA A 1 95 ? -11.172 13.803 57.134 1.00 53.47 95 ALA A O 1
ATOM 790 N N . GLN A 1 96 ? -9.763 12.141 56.582 1.00 61.72 96 GLN A N 1
ATOM 791 C CA . GLN A 1 96 ? -9.174 12.052 57.912 1.00 61.72 96 GLN A CA 1
ATOM 792 C C . GLN A 1 96 ? -8.345 13.326 58.138 1.00 61.72 96 GLN A C 1
ATOM 794 O O . GLN A 1 96 ? -7.539 13.680 57.271 1.00 61.72 96 GLN A O 1
ATOM 799 N N . PRO A 1 97 ? -8.525 14.037 59.265 1.00 58.59 97 PRO A N 1
ATOM 800 C CA . PRO A 1 97 ? -7.696 15.188 59.565 1.00 58.59 97 PRO A CA 1
ATOM 801 C C . PRO A 1 97 ? -6.236 14.744 59.672 1.00 58.59 97 PRO A C 1
ATOM 803 O O . PRO A 1 97 ? -5.917 13.752 60.326 1.00 58.59 97 PRO A O 1
ATOM 806 N N . TYR A 1 98 ? -5.353 15.486 59.008 1.00 60.50 98 TYR A N 1
ATOM 807 C CA . TYR A 1 98 ? -3.913 15.275 59.063 1.00 60.50 98 TYR A CA 1
ATOM 808 C C . TYR A 1 98 ? -3.430 15.274 60.522 1.00 60.50 98 TYR A C 1
ATOM 810 O O . TYR A 1 98 ? -3.496 16.295 61.208 1.00 60.50 98 TYR A O 1
ATOM 818 N N . HIS A 1 99 ? -2.927 14.129 60.987 1.00 61.78 99 HIS A N 1
ATOM 819 C CA . HIS A 1 99 ? -2.217 14.021 62.256 1.00 61.78 99 HIS A CA 1
ATOM 820 C C . HIS A 1 99 ? -0.714 14.217 62.004 1.00 61.78 99 HIS A C 1
ATOM 822 O O . HIS A 1 99 ? -0.119 13.429 61.265 1.00 61.78 99 HIS A O 1
ATOM 828 N N . PRO A 1 100 ? -0.068 15.238 62.596 1.00 66.25 100 PRO A N 1
ATOM 829 C CA . PRO A 1 100 ? 1.375 15.390 62.483 1.00 66.25 100 PRO A CA 1
ATOM 830 C C . PRO A 1 100 ? 2.097 14.221 63.183 1.00 66.25 100 PRO A C 1
ATOM 832 O O . PRO A 1 100 ? 1.621 13.740 64.217 1.00 66.25 100 PRO A O 1
ATOM 835 N N . PRO A 1 101 ? 3.252 13.765 62.663 1.00 66.62 101 PRO A N 1
ATOM 836 C CA . PRO A 1 101 ? 3.991 12.659 63.259 1.00 66.62 101 PRO A CA 1
ATOM 837 C C . PRO A 1 101 ? 4.517 13.031 64.652 1.00 66.62 101 PRO A C 1
ATOM 839 O O . PRO A 1 101 ? 5.030 14.131 64.877 1.00 66.62 101 PRO A O 1
ATOM 842 N N . ALA A 1 102 ? 4.388 12.092 65.592 1.00 64.50 102 ALA A N 1
ATOM 843 C CA . ALA A 1 102 ? 4.889 12.231 66.953 1.00 64.50 102 ALA A CA 1
ATOM 844 C C . ALA A 1 102 ? 6.407 12.482 66.951 1.00 64.50 102 ALA A C 1
ATOM 846 O O . ALA A 1 102 ? 7.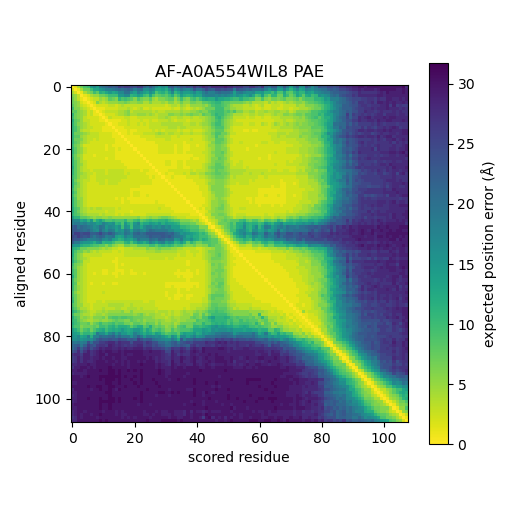176 11.756 66.319 1.00 64.50 102 ALA A O 1
ATOM 847 N N . LYS A 1 103 ? 6.843 13.522 67.672 1.00 62.50 103 LYS A N 1
ATOM 848 C CA . LYS A 1 103 ? 8.264 13.827 67.877 1.00 62.50 103 LYS A CA 1
ATOM 849 C C . LYS A 1 103 ? 8.923 12.675 68.640 1.00 62.50 103 LYS A C 1
ATOM 851 O O . LYS A 1 103 ? 8.559 12.411 69.783 1.00 62.50 103 LYS A O 1
ATOM 856 N N . LEU A 1 104 ? 9.911 12.029 68.025 1.00 68.06 104 LEU A N 1
ATOM 857 C CA . LEU A 1 104 ? 10.806 11.099 68.711 1.00 68.06 104 LEU A CA 1
ATOM 858 C C . LEU A 1 104 ? 11.672 11.870 69.728 1.00 68.06 104 LEU A C 1
ATOM 860 O O . LEU A 1 104 ? 12.146 12.966 69.400 1.00 68.06 104 LEU A O 1
ATOM 864 N N . PRO A 1 105 ? 11.898 11.339 70.944 1.00 62.75 105 PRO A N 1
ATOM 865 C CA . PRO A 1 105 ? 12.818 11.955 71.885 1.00 62.75 105 PRO A CA 1
ATOM 866 C C . PRO A 1 105 ? 14.238 11.887 71.315 1.00 62.75 105 PRO A C 1
ATOM 868 O O . PRO A 1 105 ? 14.784 10.812 71.074 1.00 62.75 105 PRO A O 1
ATOM 871 N N . LYS A 1 106 ? 14.834 13.060 71.079 1.00 56.66 106 LYS A N 1
ATOM 872 C CA . LYS A 1 106 ? 16.278 13.185 70.879 1.00 56.66 106 LYS A CA 1
ATOM 873 C C . LYS A 1 106 ? 16.944 12.716 72.166 1.00 56.66 106 LYS A C 1
ATOM 875 O O . LYS A 1 106 ? 16.747 13.373 73.184 1.00 56.66 106 LYS A O 1
ATOM 880 N N . ASN A 1 107 ? 17.649 11.589 72.084 1.00 57.97 107 ASN A N 1
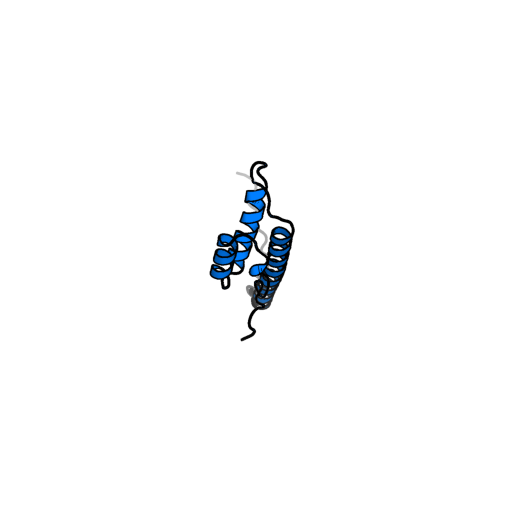ATOM 881 C CA . ASN A 1 107 ? 18.828 11.172 72.855 1.00 57.97 107 ASN A CA 1
ATOM 882 C C . ASN A 1 107 ? 18.760 9.661 73.097 1.00 57.97 107 ASN A C 1
ATOM 884 O O . ASN A 1 107 ? 18.345 9.259 74.179 1.00 57.97 107 ASN A O 1
ATOM 888 N N . TRP A 1 108 ? 19.177 8.866 72.109 1.00 47.50 108 TRP A N 1
ATOM 889 C CA . TRP A 1 108 ? 19.849 7.578 72.310 1.00 47.50 108 TRP A CA 1
ATOM 890 C C . TRP A 1 108 ? 21.212 7.685 71.632 1.00 47.50 108 TRP A C 1
ATOM 892 O O . TRP A 1 108 ? 21.239 8.216 70.496 1.00 47.50 108 TRP A O 1
#